Protein AF-A0A110B5L5-F1 (afdb_monomer)

Solvent-accessible surface area (backbone atoms only — not comparable to full-atom values): 5133 Å² total; per-residue (Å²): 107,40,75,46,69,30,61,31,85,45,97,44,46,38,27,41,70,51,42,59,72,66,68,57,83,67,48,95,68,29,66,47,66,46,99,82,38,21,27,35,40,33,24,66,40,54,65,55,47,52,54,48,38,54,52,44,52,52,55,47,68,70,45,89,52,79,81,39,57,63,38,34,35,51,48,49,47,39,50,37,51,65,67,30,69,64,39,47,56,59,77,73,108

Foldseek 3Di:
DDKFKLQCPFPLSDFPVNCVVLVPDAQPQGWDADPNRIIIHDDPALVSLVVSLVVLVVVLVVPPDCVDSSNRNSVSSSCRSCPDPRNVVVVVD

pLDDT: mean 92.93, std 4.23, range [67.81, 97.25]

Mean predicted aligned error: 3.23 Å

Structure (mmCIF, N/CA/C/O backbone):
data_AF-A0A110B5L5-F1
#
_entry.id   AF-A0A110B5L5-F1
#
loop_
_atom_site.group_PDB
_atom_site.id
_atom_site.type_symbol
_atom_site.label_atom_id
_atom_site.label_alt_id
_atom_site.label_comp_id
_atom_site.label_asym_id
_atom_site.label_entity_id
_atom_site.label_seq_id
_atom_site.pdbx_PDB_ins_code
_atom_site.Cartn_x
_atom_site.Cartn_y
_atom_site.Cartn_z
_atom_site.occupancy
_atom_site.B_iso_or_equiv
_atom_site.auth_seq_id
_atom_site.auth_comp_id
_atom_site.auth_asym_id
_atom_site.auth_atom_id
_atom_site.pdbx_PDB_model_num
ATOM 1 N N . MET A 1 1 ? -13.740 -5.455 8.506 1.00 88.31 1 MET A N 1
ATOM 2 C CA . MET A 1 1 ? -12.820 -6.059 7.531 1.00 88.31 1 MET A CA 1
ATOM 3 C C . MET A 1 1 ? -12.843 -5.212 6.281 1.00 88.31 1 MET A C 1
ATOM 5 O O . MET A 1 1 ? -13.889 -5.103 5.643 1.00 88.31 1 MET A O 1
ATOM 9 N N . LEU A 1 2 ? -11.719 -4.563 6.021 1.00 94.56 2 LEU A N 1
ATOM 10 C CA . LEU A 1 2 ? -11.492 -3.591 4.965 1.00 94.56 2 LEU A CA 1
ATOM 11 C C . LEU A 1 2 ? -10.600 -4.229 3.893 1.00 94.56 2 LEU A C 1
ATOM 13 O O . LEU A 1 2 ? -9.683 -4.9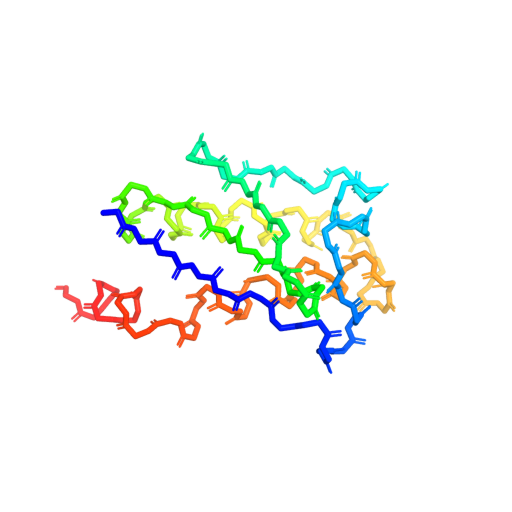91 4.204 1.00 94.56 2 LEU A O 1
ATOM 17 N N . TYR A 1 3 ? -10.895 -3.935 2.632 1.00 95.69 3 TYR A N 1
ATOM 18 C CA . TYR A 1 3 ? -10.134 -4.416 1.485 1.00 95.69 3 TYR A CA 1
ATOM 19 C C . TYR A 1 3 ? -9.752 -3.219 0.634 1.00 95.69 3 TYR A C 1
ATOM 21 O O . TYR A 1 3 ? -10.634 -2.476 0.211 1.00 95.69 3 TYR A O 1
ATOM 29 N N . ILE A 1 4 ? -8.459 -3.059 0.372 1.00 96.00 4 ILE A N 1
ATOM 30 C CA . ILE A 1 4 ? -7.942 -1.962 -0.442 1.00 96.00 4 ILE A CA 1
ATOM 31 C C . ILE A 1 4 ? -7.260 -2.562 -1.663 1.00 96.00 4 ILE A C 1
ATOM 33 O O . ILE A 1 4 ? -6.323 -3.354 -1.546 1.00 96.00 4 ILE A O 1
ATOM 37 N N . THR A 1 5 ? -7.749 -2.188 -2.840 1.00 95.69 5 THR A N 1
ATOM 38 C CA . THR A 1 5 ? -7.181 -2.620 -4.116 1.00 95.69 5 THR A CA 1
ATOM 39 C C . THR A 1 5 ? -6.106 -1.637 -4.557 1.00 95.69 5 THR A C 1
ATOM 41 O O . THR A 1 5 ? -6.377 -0.453 -4.750 1.00 95.69 5 THR A O 1
ATOM 44 N N . VAL A 1 6 ? -4.895 -2.141 -4.786 1.00 95.25 6 VAL A N 1
ATOM 45 C CA . VAL A 1 6 ? -3.812 -1.402 -5.433 1.00 95.25 6 VAL A CA 1
ATOM 46 C C . VAL A 1 6 ? -3.802 -1.775 -6.918 1.00 95.25 6 VAL A C 1
ATOM 48 O O . VAL A 1 6 ? -3.571 -2.944 -7.260 1.00 95.25 6 VAL A O 1
ATOM 51 N N . PRO A 1 7 ? -4.100 -0.823 -7.815 1.00 93.00 7 PRO A N 1
ATOM 52 C CA . PRO A 1 7 ? -4.260 -1.116 -9.227 1.00 93.00 7 PRO A CA 1
ATOM 53 C C . PRO A 1 7 ? -2.906 -1.369 -9.904 1.00 93.00 7 PRO A C 1
ATOM 55 O O . PRO A 1 7 ? -1.930 -0.647 -9.695 1.00 93.00 7 PRO A O 1
ATOM 58 N N . SER A 1 8 ? -2.852 -2.400 -10.748 1.00 91.69 8 SER A N 1
ATOM 59 C CA . SER A 1 8 ? -1.617 -2.831 -11.420 1.00 91.69 8 SER A CA 1
ATOM 60 C C . SER A 1 8 ? -1.203 -1.973 -12.619 1.00 91.69 8 SER A C 1
ATOM 62 O O . SER A 1 8 ? -0.129 -2.169 -13.188 1.00 91.69 8 SER A O 1
ATOM 64 N N . ASP A 1 9 ? -2.027 -1.004 -13.014 1.00 91.06 9 ASP A N 1
ATOM 65 C CA . ASP A 1 9 ? -1.733 -0.012 -14.050 1.00 91.06 9 ASP A CA 1
ATOM 66 C C . ASP A 1 9 ? -1.154 1.300 -13.485 1.00 91.06 9 ASP A C 1
ATOM 68 O O . ASP A 1 9 ? -0.957 2.263 -14.231 1.00 91.06 9 ASP A O 1
ATOM 72 N N . GLY A 1 10 ? -0.820 1.318 -12.189 1.00 86.31 10 GLY A N 1
ATOM 73 C CA . GLY A 1 10 ? -0.130 2.422 -11.530 1.00 86.31 10 GLY A CA 1
ATOM 74 C C . GLY A 1 10 ? 1.313 2.657 -12.018 1.00 86.31 10 GLY A C 1
ATOM 75 O O . GLY A 1 10 ? 1.857 1.883 -12.815 1.00 86.31 10 GLY A O 1
ATOM 76 N N . PRO A 1 11 ? 1.972 3.727 -11.532 1.00 89.38 11 PRO A N 1
ATOM 77 C CA . PRO A 1 11 ? 3.341 4.107 -11.895 1.00 89.38 11 PRO A CA 1
ATOM 78 C C . PRO A 1 11 ? 4.371 2.973 -11.831 1.00 89.38 11 PRO A C 1
ATOM 80 O O . PRO A 1 11 ? 5.218 2.857 -12.720 1.00 89.38 11 PRO A O 1
ATOM 83 N N . SER A 1 12 ? 4.301 2.130 -10.800 1.00 90.69 12 SER A N 1
ATOM 84 C CA . SER A 1 12 ? 5.212 0.995 -10.610 1.00 90.69 12 SER A CA 1
ATOM 85 C C . SER A 1 12 ? 4.816 -0.260 -11.388 1.00 90.69 12 SER A C 1
ATOM 87 O O . SER A 1 12 ? 5.618 -1.188 -11.504 1.00 90.69 12 SER A O 1
ATOM 89 N N . LYS A 1 13 ? 3.589 -0.296 -11.922 1.00 92.69 13 LYS A N 1
ATOM 90 C CA . LYS A 1 13 ? 2.924 -1.503 -12.424 1.00 92.69 13 LYS A CA 1
ATOM 91 C C . LYS A 1 13 ? 2.937 -2.650 -11.410 1.00 92.69 13 LYS A C 1
ATOM 93 O O . LYS A 1 13 ? 3.216 -3.798 -11.769 1.00 92.69 13 LYS A O 1
ATOM 98 N N . LEU A 1 14 ? 2.705 -2.322 -10.137 1.00 92.31 14 LEU A N 1
ATOM 99 C CA . LEU A 1 14 ? 2.737 -3.277 -9.037 1.00 92.31 14 LEU A CA 1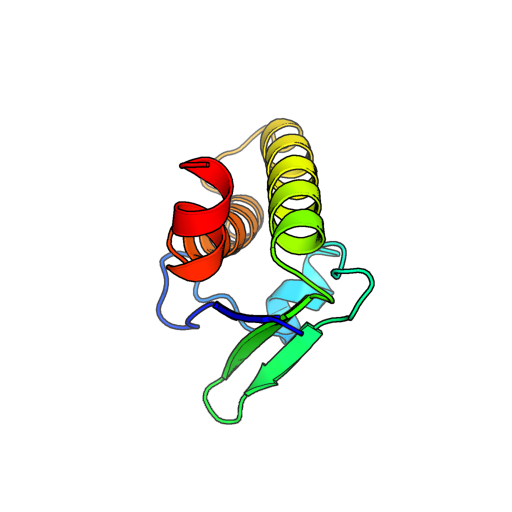
ATOM 100 C C . LEU A 1 14 ? 1.794 -4.452 -9.307 1.00 92.31 14 LEU A C 1
ATOM 102 O O . LEU A 1 14 ? 0.610 -4.286 -9.576 1.00 92.31 14 LEU A O 1
ATOM 106 N N . THR A 1 15 ? 2.337 -5.655 -9.191 1.00 93.19 15 THR A N 1
ATOM 107 C CA . THR A 1 15 ? 1.580 -6.910 -9.191 1.00 93.19 15 THR A CA 1
ATOM 108 C C . THR A 1 15 ? 1.880 -7.653 -7.900 1.00 93.19 15 THR A C 1
ATOM 110 O O . THR A 1 15 ? 2.894 -7.379 -7.256 1.00 93.19 15 THR A O 1
ATOM 113 N N . PHE A 1 16 ? 1.061 -8.640 -7.542 1.00 91.00 16 PHE A N 1
ATOM 114 C CA . PHE A 1 16 ? 1.325 -9.480 -6.369 1.00 91.00 16 PHE A CA 1
ATOM 115 C C . PHE A 1 16 ? 2.721 -10.130 -6.402 1.00 91.00 16 PHE A C 1
ATOM 117 O O . PHE A 1 16 ? 3.436 -10.129 -5.408 1.00 91.00 16 PHE A O 1
ATOM 124 N N . SER A 1 17 ? 3.180 -10.589 -7.570 1.00 90.62 17 SER A N 1
ATOM 125 C CA . SER A 1 17 ? 4.529 -11.153 -7.697 1.00 90.62 17 SER A CA 1
ATOM 126 C C . SER A 1 17 ? 5.634 -10.119 -7.470 1.00 90.62 17 SER A C 1
ATOM 128 O O . SER A 1 17 ? 6.674 -10.456 -6.912 1.00 90.62 17 SER A O 1
ATOM 130 N N . LEU A 1 1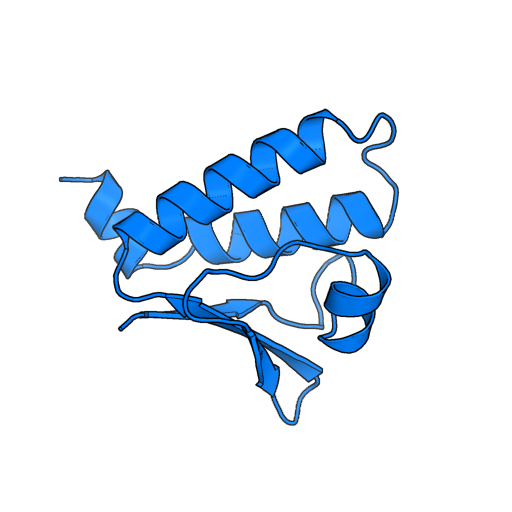8 ? 5.432 -8.863 -7.891 1.00 91.88 18 LEU A N 1
ATOM 131 C CA . LEU A 1 18 ? 6.387 -7.788 -7.606 1.00 91.88 18 LEU A CA 1
ATOM 132 C C . LEU A 1 18 ? 6.398 -7.441 -6.118 1.00 91.88 18 LEU A C 1
ATOM 134 O O . LEU A 1 18 ? 7.476 -7.294 -5.549 1.00 91.88 18 LEU A O 1
ATOM 138 N N . PHE A 1 19 ? 5.217 -7.382 -5.504 1.00 93.44 19 PHE A N 1
ATOM 139 C CA . PHE A 1 19 ? 5.042 -7.184 -4.070 1.00 93.44 19 PHE A CA 1
ATOM 140 C C . PHE A 1 19 ? 5.843 -8.213 -3.256 1.00 93.44 19 PHE A C 1
ATOM 142 O O . PHE A 1 19 ? 6.659 -7.822 -2.422 1.00 93.44 19 PHE A O 1
ATOM 149 N N . GLU A 1 20 ? 5.710 -9.504 -3.579 1.00 92.12 20 GLU A N 1
ATOM 150 C CA . GLU A 1 20 ? 6.501 -10.572 -2.952 1.00 92.12 20 GLU A CA 1
ATOM 151 C C . GLU A 1 20 ? 7.999 -10.460 -3.276 1.00 92.12 20 GLU A C 1
ATOM 153 O O . GLU A 1 20 ? 8.842 -10.617 -2.398 1.00 92.12 20 GLU A O 1
ATOM 158 N N . SER A 1 21 ? 8.361 -10.162 -4.529 1.00 93.12 21 SER A N 1
ATOM 159 C CA . SER A 1 21 ? 9.770 -10.102 -4.949 1.00 93.12 21 SER A CA 1
ATOM 160 C C . SER A 1 21 ? 10.566 -8.973 -4.291 1.00 93.12 21 SER A C 1
ATOM 162 O O . SER A 1 21 ? 11.782 -9.085 -4.138 1.00 93.12 21 SER A O 1
ATOM 164 N N . TYR A 1 22 ? 9.886 -7.886 -3.927 1.00 91.81 22 TYR A N 1
ATOM 165 C CA . TYR A 1 22 ? 10.473 -6.734 -3.253 1.00 91.81 22 TYR A CA 1
ATOM 166 C C . TYR A 1 22 ? 10.480 -6.866 -1.731 1.00 91.81 22 TYR A C 1
ATOM 168 O O . TYR A 1 22 ? 10.906 -5.921 -1.065 1.00 91.81 22 TYR A O 1
ATOM 176 N N . ASP A 1 23 ? 10.032 -8.012 -1.205 1.00 90.44 23 ASP A N 1
ATOM 177 C CA . ASP A 1 23 ? 9.928 -8.294 0.228 1.00 90.44 23 ASP A CA 1
ATOM 178 C C . ASP A 1 23 ? 9.151 -7.190 0.967 1.00 90.44 23 ASP A C 1
ATOM 180 O O . ASP A 1 23 ? 9.504 -6.761 2.066 1.00 90.44 23 ASP A O 1
ATOM 184 N N . ILE A 1 24 ? 8.106 -6.663 0.312 1.00 92.69 24 ILE A N 1
ATOM 185 C CA . ILE A 1 24 ? 7.233 -5.666 0.926 1.00 92.69 24 ILE A CA 1
ATOM 186 C C . ILE A 1 24 ? 6.432 -6.398 2.008 1.00 92.69 24 ILE A C 1
ATOM 188 O O . ILE A 1 24 ? 5.783 -7.403 1.705 1.00 92.69 24 ILE A O 1
ATOM 192 N N . PRO A 1 25 ? 6.460 -5.929 3.269 1.00 94.19 25 PRO A N 1
ATOM 193 C CA . PRO A 1 25 ? 5.750 -6.602 4.346 1.00 94.19 25 PRO A CA 1
ATOM 194 C C . PRO A 1 25 ? 4.258 -6.636 4.030 1.00 94.19 25 PRO A C 1
ATOM 196 O O . PRO A 1 25 ? 3.704 -5.634 3.588 1.00 94.19 25 PRO A O 1
ATOM 199 N N . ALA A 1 26 ? 3.593 -7.765 4.256 1.00 93.75 26 ALA A N 1
ATOM 200 C CA . ALA A 1 26 ? 2.140 -7.854 4.144 1.00 93.75 26 ALA A CA 1
ATOM 201 C C . ALA A 1 26 ? 1.445 -7.278 5.390 1.00 93.75 26 ALA A C 1
ATOM 203 O O . ALA A 1 26 ? 2.015 -7.348 6.484 1.00 93.75 26 ALA A O 1
ATOM 204 N N . PRO A 1 27 ? 0.212 -6.754 5.254 1.00 94.06 27 PRO A N 1
ATOM 205 C CA . PRO A 1 27 ? -0.661 -6.501 6.397 1.00 94.06 27 PRO A CA 1
ATOM 206 C C . PRO A 1 27 ? -0.838 -7.759 7.255 1.00 94.06 27 PRO A C 1
ATOM 208 O O . PRO A 1 27 ? -0.692 -8.879 6.755 1.00 94.06 27 PRO A O 1
ATOM 211 N N . VAL A 1 28 ? -1.219 -7.604 8.526 1.00 91.69 28 VAL A N 1
ATOM 212 C CA . VAL A 1 28 ? -1.430 -8.746 9.438 1.00 91.69 28 VAL A CA 1
ATOM 213 C C . VAL A 1 28 ? -2.560 -9.632 8.919 1.00 91.69 28 VAL A C 1
ATOM 215 O O . VAL A 1 28 ? -2.454 -10.859 8.924 1.00 91.69 28 VAL A O 1
ATOM 218 N N . SER A 1 29 ? -3.606 -8.995 8.397 1.00 92.94 29 SER A N 1
ATOM 219 C CA . SER A 1 29 ? -4.739 -9.652 7.744 1.00 92.94 29 SER A CA 1
ATOM 220 C C . SER A 1 29 ? -4.413 -10.233 6.351 1.00 92.94 29 SER A C 1
ATOM 222 O O . SER A 1 29 ? -5.222 -10.974 5.780 1.00 92.94 29 SER A O 1
ATOM 224 N N . GLY A 1 30 ? -3.219 -9.959 5.817 1.00 93.25 30 GLY A N 1
ATOM 225 C CA . GLY A 1 30 ? -2.668 -10.542 4.594 1.00 93.25 30 GLY A CA 1
ATOM 226 C C . GLY A 1 30 ? -2.884 -9.724 3.317 1.00 93.25 30 GLY A C 1
ATOM 227 O O . GLY A 1 30 ? -3.455 -8.633 3.315 1.00 93.25 30 GLY A O 1
ATOM 228 N N . ALA A 1 31 ? -2.411 -10.282 2.204 1.00 94.38 31 ALA A N 1
ATOM 229 C CA . ALA A 1 31 ? -2.549 -9.724 0.863 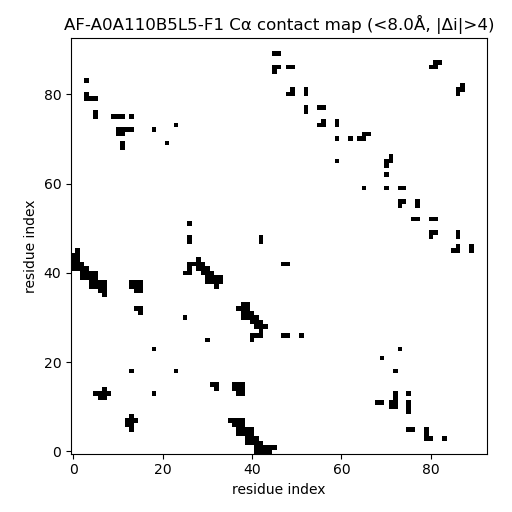1.00 94.38 31 ALA A CA 1
ATOM 230 C C . ALA A 1 31 ? -2.787 -10.846 -0.161 1.00 94.38 31 ALA A C 1
ATOM 232 O O . ALA A 1 31 ? -2.341 -11.970 0.054 1.00 94.38 31 ALA A O 1
ATOM 233 N N . ASP A 1 32 ? -3.475 -10.540 -1.260 1.00 94.38 32 ASP A N 1
ATOM 234 C CA . ASP A 1 32 ? -3.807 -11.482 -2.336 1.00 94.38 32 ASP A CA 1
ATOM 235 C C . ASP A 1 32 ? -3.677 -10.838 -3.723 1.00 94.38 32 ASP A C 1
ATOM 237 O O . ASP A 1 32 ? -3.636 -9.616 -3.867 1.00 94.38 32 ASP A O 1
ATOM 241 N N . ALA A 1 33 ? -3.668 -11.675 -4.762 1.00 92.56 33 ALA A N 1
ATOM 242 C CA . ALA A 1 33 ? -3.763 -11.254 -6.156 1.00 92.56 33 ALA A CA 1
ATOM 243 C C . ALA A 1 33 ? -5.210 -11.322 -6.678 1.00 92.56 33 ALA A C 1
ATOM 245 O O . ALA A 1 33 ? -5.910 -12.315 -6.461 1.00 92.56 33 ALA A O 1
ATOM 246 N N . GLU A 1 34 ? -5.632 -10.327 -7.459 1.00 89.56 34 GLU A N 1
ATOM 247 C CA . GLU A 1 34 ? -6.812 -10.437 -8.327 1.00 89.56 34 GLU A CA 1
ATOM 248 C C . GLU A 1 34 ? -6.479 -11.037 -9.698 1.00 89.56 34 GLU A C 1
ATOM 250 O O . GLU A 1 34 ? -5.341 -11.025 -10.165 1.00 89.56 34 GLU A O 1
ATOM 255 N N . ILE A 1 35 ? -7.521 -11.492 -10.407 1.00 83.19 35 ILE A N 1
ATOM 256 C CA . ILE A 1 35 ? -7.433 -12.028 -11.779 1.00 83.19 35 ILE A CA 1
ATOM 257 C C . ILE A 1 35 ? -6.827 -11.006 -12.761 1.00 83.19 35 ILE A C 1
ATOM 259 O O . ILE A 1 35 ? -6.202 -11.390 -13.747 1.00 83.19 35 ILE A O 1
ATOM 263 N N . ASN A 1 36 ? -6.997 -9.707 -12.505 1.00 85.69 36 ASN A N 1
ATOM 264 C CA . ASN A 1 36 ? -6.445 -8.616 -13.313 1.00 85.69 36 ASN A CA 1
ATOM 265 C C . ASN A 1 36 ? -5.041 -8.162 -12.857 1.00 85.69 36 ASN A C 1
ATOM 267 O O . ASN A 1 36 ? -4.597 -7.097 -13.272 1.00 85.69 36 ASN A O 1
ATOM 271 N N . ASN A 1 37 ? -4.348 -8.960 -12.036 1.00 87.56 37 ASN A N 1
ATOM 272 C CA . ASN A 1 37 ? -3.041 -8.679 -11.429 1.00 87.56 37 ASN A CA 1
ATOM 273 C C . ASN A 1 37 ? -3.008 -7.542 -10.402 1.00 87.56 37 ASN A C 1
ATOM 275 O O . ASN A 1 37 ? -1.918 -7.200 -9.937 1.00 87.56 37 ASN A O 1
ATOM 279 N N . ASN A 1 38 ? -4.154 -6.975 -10.024 1.00 92.56 38 ASN A N 1
ATOM 280 C CA . ASN A 1 38 ? -4.190 -6.037 -8.912 1.00 92.56 38 ASN A CA 1
ATOM 281 C C . ASN A 1 38 ? -3.797 -6.737 -7.611 1.00 92.56 38 ASN A C 1
ATOM 283 O O . ASN A 1 38 ? -4.035 -7.934 -7.422 1.00 92.56 38 ASN A O 1
ATOM 287 N N . LEU A 1 39 ? -3.208 -5.965 -6.709 1.00 95.06 39 LEU A N 1
ATOM 288 C CA . LEU A 1 39 ? -2.918 -6.399 -5.353 1.00 95.06 39 LEU A CA 1
ATOM 289 C C . LEU A 1 39 ? -4.115 -6.035 -4.469 1.00 95.06 39 LEU A C 1
ATOM 291 O O . LEU A 1 39 ? -4.525 -4.878 -4.439 1.00 95.06 39 LEU A O 1
ATOM 295 N N . ILE A 1 40 ? -4.663 -7.002 -3.740 1.00 96.31 40 ILE A N 1
ATOM 296 C CA . ILE A 1 40 ? -5.636 -6.751 -2.674 1.00 96.31 40 ILE A CA 1
ATOM 297 C C . ILE A 1 40 ? -4.903 -6.797 -1.347 1.00 96.31 40 ILE A C 1
ATOM 299 O O . ILE A 1 40 ? -4.329 -7.822 -0.986 1.00 96.31 40 ILE A O 1
ATOM 303 N N . LEU A 1 41 ? -4.994 -5.711 -0.592 1.00 96.56 41 LEU A N 1
ATOM 304 C CA . LEU A 1 41 ? -4.574 -5.647 0.798 1.00 96.56 41 LEU A CA 1
ATOM 305 C C . LEU A 1 41 ? -5.7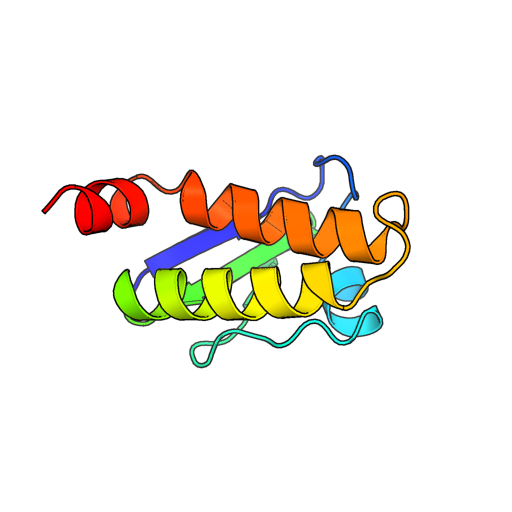90 -5.850 1.694 1.00 96.56 41 LEU A C 1
ATOM 307 O O . LEU A 1 41 ? -6.850 -5.266 1.454 1.00 96.56 41 LEU A O 1
ATOM 311 N N . LYS A 1 42 ? -5.643 -6.697 2.709 1.00 97.25 42 LYS A N 1
ATOM 312 C CA . LYS A 1 42 ? -6.699 -6.994 3.674 1.00 97.25 42 LYS A CA 1
ATOM 313 C C . LYS A 1 42 ? -6.345 -6.366 5.005 1.00 97.25 42 LYS A C 1
ATOM 315 O O . LYS A 1 42 ? -5.191 -6.426 5.413 1.00 97.25 42 LYS A O 1
ATOM 320 N N . PHE A 1 43 ? -7.356 -5.844 5.684 1.00 97.12 43 PHE A N 1
ATOM 321 C CA . PHE A 1 43 ? -7.240 -5.244 7.007 1.00 97.12 43 PHE A CA 1
ATOM 322 C C . PHE A 1 43 ? -8.462 -5.616 7.862 1.00 97.12 43 PHE A C 1
ATOM 324 O O . PHE A 1 43 ? -9.573 -5.798 7.344 1.00 97.12 43 PHE A O 1
ATOM 331 N N . GLU A 1 44 ? -8.295 -5.730 9.176 1.00 96.31 44 GLU A N 1
ATOM 332 C CA . GLU A 1 44 ? -9.389 -5.923 10.126 1.00 96.31 44 GLU A CA 1
ATOM 333 C C . GLU A 1 44 ? -10.296 -4.685 10.136 1.00 96.31 44 GLU A C 1
ATOM 335 O O . GLU A 1 44 ? -11.523 -4.812 10.013 1.00 96.31 44 GLU A O 1
ATOM 340 N N . ASP A 1 45 ? -9.686 -3.501 10.163 1.00 95.38 45 ASP A N 1
ATOM 341 C CA . ASP A 1 45 ? -10.323 -2.186 10.207 1.00 95.38 45 ASP A CA 1
ATOM 342 C C . ASP A 1 45 ? -9.441 -1.089 9.570 1.00 95.38 45 ASP A C 1
ATOM 344 O O . ASP A 1 45 ? -8.384 -1.353 8.991 1.00 95.38 45 ASP A O 1
ATOM 348 N N . GLU A 1 46 ? -9.916 0.156 9.626 1.00 96.06 46 GLU A N 1
ATOM 349 C CA . GLU A 1 46 ? -9.205 1.333 9.130 1.00 96.06 46 GLU A CA 1
ATOM 350 C C . GLU A 1 46 ? -7.930 1.636 9.936 1.00 96.06 46 GLU A C 1
ATOM 352 O O . GLU A 1 46 ? -6.974 2.175 9.378 1.00 96.06 46 GLU A O 1
ATOM 357 N N . GLU A 1 47 ? -7.885 1.283 11.226 1.00 95.44 47 GLU A N 1
ATOM 358 C CA . GLU A 1 47 ? -6.718 1.510 12.084 1.00 95.44 47 GLU A CA 1
ATOM 359 C C . GLU A 1 47 ? -5.539 0.632 11.646 1.00 95.44 47 GLU A C 1
ATOM 361 O O . GLU A 1 47 ? -4.425 1.142 11.496 1.00 95.44 47 GLU A O 1
ATOM 366 N N . GLU A 1 48 ? -5.773 -0.651 11.341 1.00 96.00 48 GLU A N 1
ATOM 367 C CA . GLU A 1 48 ? -4.735 -1.533 10.787 1.00 96.00 48 GLU A CA 1
ATOM 368 C C . GLU A 1 48 ? -4.184 -0.980 9.461 1.00 96.00 48 GLU A C 1
ATOM 370 O O . GLU A 1 48 ? -2.967 -0.964 9.255 1.00 96.00 48 GLU A O 1
ATOM 375 N N . ALA A 1 49 ? -5.055 -0.466 8.585 1.00 96.69 49 ALA A N 1
ATOM 376 C CA . ALA A 1 49 ? -4.643 0.130 7.314 1.00 96.69 49 ALA A CA 1
ATOM 377 C C . ALA A 1 49 ? -3.758 1.373 7.511 1.00 96.69 49 ALA A C 1
ATOM 379 O O . ALA A 1 49 ? -2.714 1.495 6.867 1.00 96.69 49 ALA A O 1
ATOM 380 N N . VAL A 1 50 ? -4.127 2.263 8.438 1.00 96.38 50 VAL A N 1
ATOM 381 C CA . VAL A 1 50 ? -3.346 3.463 8.792 1.00 96.38 50 VAL A CA 1
ATOM 382 C C . VAL A 1 50 ? -1.971 3.070 9.337 1.00 96.38 50 VAL A C 1
ATOM 384 O O . VAL A 1 50 ? -0.953 3.598 8.886 1.00 96.38 50 VAL A O 1
ATOM 387 N N . VAL A 1 51 ? -1.922 2.117 10.274 1.00 96.25 51 VAL A N 1
ATOM 388 C CA . VAL A 1 51 ? -0.666 1.624 10.862 1.00 96.25 51 VAL A CA 1
ATOM 389 C C . VAL A 1 51 ? 0.240 1.033 9.786 1.00 96.25 51 VAL A C 1
ATOM 391 O O . VAL A 1 51 ? 1.436 1.333 9.750 1.00 96.25 51 VAL A O 1
ATOM 394 N N . TYR A 1 52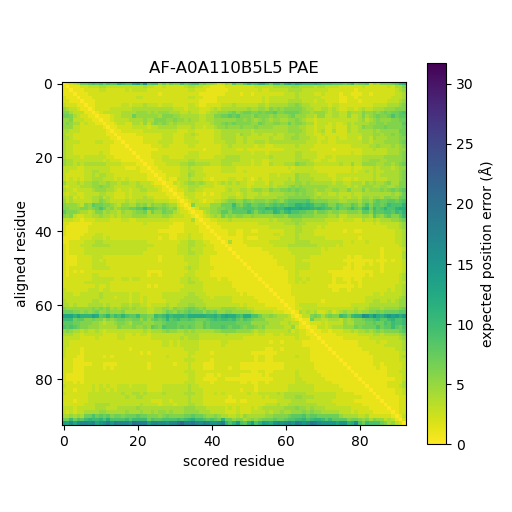 ? -0.321 0.224 8.890 1.00 96.88 52 TYR A N 1
ATOM 395 C CA . TYR A 1 52 ? 0.420 -0.386 7.795 1.00 96.88 52 TYR A CA 1
ATOM 396 C C . TYR A 1 52 ? 0.959 0.660 6.804 1.00 96.88 52 TYR A C 1
ATOM 398 O O . TYR A 1 52 ? 2.136 0.612 6.444 1.00 96.88 52 TYR A O 1
ATOM 406 N N . ALA A 1 53 ? 0.161 1.667 6.430 1.00 96.50 53 ALA A N 1
ATOM 407 C CA . ALA A 1 53 ? 0.628 2.769 5.587 1.00 96.50 53 ALA A CA 1
ATOM 408 C C . ALA A 1 53 ? 1.801 3.527 6.231 1.00 96.50 53 ALA A C 1
ATOM 410 O O . ALA A 1 53 ? 2.810 3.769 5.572 1.00 96.50 53 ALA A O 1
ATOM 411 N N . THR A 1 54 ? 1.735 3.821 7.534 1.00 96.00 54 THR A N 1
ATOM 412 C CA . THR A 1 54 ? 2.847 4.456 8.265 1.00 96.00 54 THR A CA 1
ATOM 413 C C . THR A 1 54 ? 4.106 3.578 8.305 1.00 96.00 54 THR A C 1
ATOM 415 O O . THR A 1 54 ? 5.226 4.084 8.201 1.00 96.00 54 THR A O 1
ATOM 418 N N . GLN A 1 55 ? 3.968 2.254 8.433 1.00 95.88 55 GLN A N 1
ATOM 419 C CA . GLN A 1 55 ? 5.111 1.334 8.345 1.00 95.88 55 GLN A CA 1
ATOM 420 C C . GLN A 1 55 ? 5.771 1.388 6.963 1.00 95.88 55 GLN A C 1
ATOM 422 O O . GLN A 1 55 ? 6.998 1.456 6.867 1.00 95.88 55 GLN A O 1
ATOM 427 N N . LEU A 1 56 ? 4.967 1.411 5.900 1.00 95.75 56 LEU A N 1
ATOM 428 C CA . LEU A 1 56 ? 5.459 1.527 4.532 1.00 95.75 56 LEU A CA 1
ATOM 429 C C . LEU A 1 56 ? 6.105 2.886 4.248 1.00 95.75 56 LEU A C 1
ATOM 431 O O . LEU A 1 56 ? 7.104 2.937 3.537 1.00 95.75 56 LEU A O 1
ATOM 435 N N . GLU A 1 57 ? 5.601 3.980 4.822 1.00 94.94 57 GLU A N 1
ATOM 436 C CA . GLU A 1 57 ? 6.245 5.297 4.729 1.00 94.94 57 GLU A CA 1
ATOM 437 C C . GLU A 1 57 ? 7.650 5.281 5.337 1.00 94.94 57 GLU A C 1
ATOM 439 O O . GLU A 1 57 ? 8.588 5.830 4.754 1.00 94.94 57 GLU A O 1
ATOM 444 N N . ASN A 1 58 ? 7.825 4.606 6.476 1.00 94.25 58 ASN A N 1
ATOM 445 C CA . ASN A 1 58 ? 9.144 4.423 7.078 1.00 94.25 58 ASN A CA 1
ATOM 446 C C . ASN A 1 58 ? 10.065 3.601 6.168 1.00 94.25 58 ASN A C 1
ATOM 448 O O . ASN A 1 58 ? 11.186 4.031 5.906 1.00 94.25 58 ASN A O 1
ATOM 452 N N . LEU A 1 59 ? 9.575 2.491 5.604 1.00 92.44 59 LEU A N 1
ATOM 453 C CA . LEU A 1 59 ? 10.338 1.678 4.651 1.00 92.44 59 LEU A CA 1
ATOM 454 C C . LEU A 1 59 ? 10.728 2.481 3.398 1.00 92.44 59 LEU A C 1
ATOM 456 O O . LEU A 1 59 ? 11.869 2.431 2.946 1.00 92.44 59 LEU A O 1
ATOM 460 N N . ALA A 1 60 ? 9.808 3.282 2.858 1.00 92.38 60 ALA A N 1
ATOM 461 C CA . ALA A 1 60 ? 10.070 4.156 1.720 1.00 92.38 60 ALA A CA 1
ATOM 462 C C . ALA A 1 60 ? 11.118 5.235 2.041 1.00 92.38 60 ALA A C 1
ATOM 464 O O . ALA A 1 60 ? 11.888 5.615 1.160 1.00 92.38 60 ALA A O 1
ATOM 465 N N . ASN A 1 61 ? 11.169 5.722 3.285 1.00 91.44 61 ASN A N 1
ATOM 466 C CA . ASN A 1 61 ? 12.178 6.682 3.737 1.00 91.44 61 ASN A CA 1
ATOM 467 C C . ASN A 1 61 ? 13.573 6.057 3.892 1.00 91.44 61 ASN A C 1
ATOM 469 O O . ASN A 1 61 ? 14.568 6.769 3.756 1.00 91.44 61 ASN A O 1
ATOM 473 N N . GLU A 1 62 ? 13.661 4.750 4.147 1.00 91.38 62 GLU A N 1
ATOM 474 C CA . GLU A 1 62 ? 14.928 4.008 4.176 1.00 91.38 62 GLU A CA 1
ATOM 475 C C . GLU A 1 62 ? 15.499 3.765 2.768 1.00 91.38 62 GLU A C 1
ATOM 477 O O . GLU A 1 62 ? 16.710 3.585 2.598 1.00 91.38 62 GLU A O 1
ATOM 482 N N . LEU A 1 63 ? 14.654 3.815 1.732 1.00 88.94 63 LEU A N 1
ATOM 483 C CA . LEU A 1 63 ? 15.093 3.732 0.343 1.00 88.94 63 LEU A CA 1
ATOM 484 C C . LEU A 1 63 ? 15.734 5.057 -0.098 1.00 88.94 63 LEU A C 1
ATOM 486 O O . LEU A 1 63 ? 15.071 6.069 -0.319 1.00 88.94 63 LEU A O 1
ATOM 490 N N . ASN A 1 64 ? 17.055 5.030 -0.292 1.00 80.69 64 ASN A N 1
ATOM 491 C CA . ASN A 1 64 ? 17.835 6.201 -0.711 1.00 80.69 64 ASN A CA 1
ATOM 492 C C . ASN A 1 64 ? 17.454 6.742 -2.105 1.00 80.69 64 ASN A C 1
ATOM 494 O O . ASN A 1 64 ? 17.708 7.912 -2.395 1.00 80.69 64 ASN A O 1
ATOM 498 N N . ASP A 1 65 ? 16.877 5.905 -2.975 1.00 88.69 65 ASP A N 1
ATOM 499 C CA . ASP A 1 65 ? 16.512 6.264 -4.349 1.00 88.69 65 ASP A CA 1
ATOM 500 C C . ASP A 1 65 ? 14.997 6.152 -4.585 1.00 88.69 65 ASP A C 1
ATOM 502 O O . ASP A 1 65 ? 14.428 5.063 -4.721 1.00 88.69 65 ASP A O 1
ATOM 506 N N . LYS A 1 66 ? 14.372 7.329 -4.702 1.00 89.38 66 LYS A N 1
ATOM 507 C CA . LYS A 1 66 ? 12.931 7.527 -4.911 1.00 89.38 66 LYS A CA 1
ATOM 508 C C . LYS A 1 66 ? 12.459 7.281 -6.349 1.00 89.38 66 LYS A C 1
ATOM 510 O O . LYS A 1 66 ? 11.294 7.501 -6.665 1.00 89.38 66 LYS A O 1
ATOM 515 N N . THR A 1 67 ? 13.356 6.876 -7.242 1.00 88.9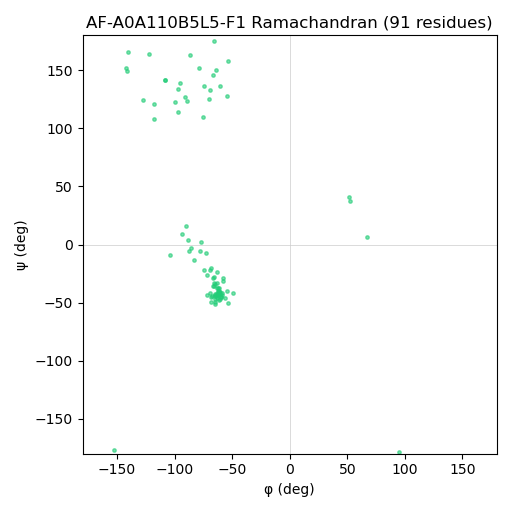4 67 THR A N 1
ATOM 516 C CA . THR A 1 67 ? 13.038 6.566 -8.645 1.00 88.94 67 THR A CA 1
ATOM 517 C C . THR A 1 67 ? 12.991 5.066 -8.919 1.00 88.94 67 THR A C 1
ATOM 519 O O . THR A 1 67 ? 12.561 4.645 -9.993 1.00 88.94 67 THR A O 1
ATOM 522 N N . THR A 1 68 ? 13.404 4.246 -7.948 1.00 91.50 68 THR A N 1
ATOM 523 C CA . THR A 1 68 ? 13.387 2.788 -8.075 1.00 91.50 68 THR A CA 1
ATOM 524 C C . THR A 1 68 ? 11.961 2.250 -8.145 1.00 91.50 68 THR A C 1
ATOM 526 O O . THR A 1 68 ? 11.057 2.743 -7.471 1.00 91.50 68 THR A O 1
ATOM 529 N N . THR A 1 69 ? 11.755 1.177 -8.913 1.00 91.69 69 THR A N 1
ATOM 530 C CA . THR A 1 69 ? 10.451 0.499 -8.991 1.00 91.69 69 THR A CA 1
ATOM 531 C C . THR A 1 69 ? 9.969 0.019 -7.622 1.00 91.69 69 THR A C 1
ATOM 533 O O . THR A 1 69 ? 8.770 0.040 -7.371 1.00 91.69 69 THR A O 1
ATOM 536 N N . GLN A 1 70 ? 10.881 -0.352 -6.717 1.00 92.81 70 GLN A N 1
ATOM 537 C CA . GLN A 1 70 ? 10.542 -0.722 -5.342 1.00 92.81 70 GLN A CA 1
ATOM 538 C C . GLN A 1 70 ? 9.957 0.465 -4.566 1.00 92.81 70 GLN A C 1
ATOM 540 O O . GLN A 1 70 ? 8.879 0.335 -3.994 1.00 92.81 70 GLN A O 1
ATOM 545 N N . TYR A 1 71 ? 10.609 1.634 -4.605 1.00 94.50 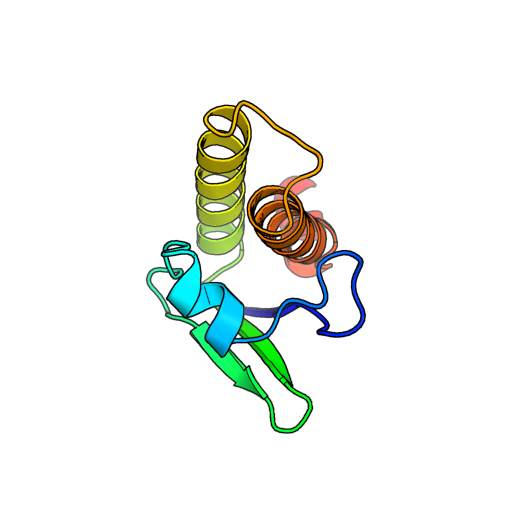71 TYR A N 1
ATOM 546 C CA . TYR A 1 71 ? 10.063 2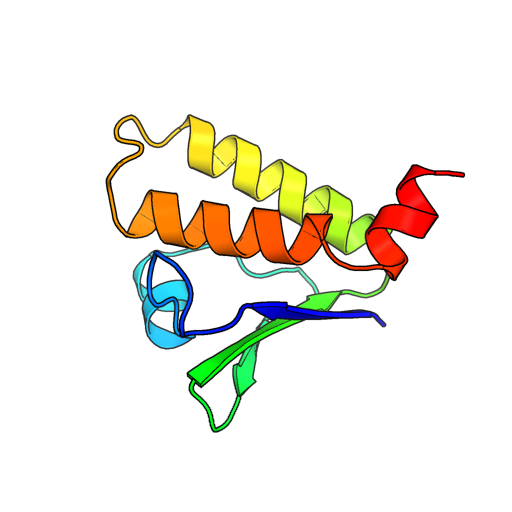.844 -3.985 1.00 94.50 71 TYR A CA 1
ATOM 547 C C . TYR A 1 71 ? 8.704 3.214 -4.581 1.00 94.50 71 TYR A C 1
ATOM 549 O O . TYR A 1 71 ? 7.760 3.482 -3.843 1.00 94.50 71 TYR A O 1
ATOM 557 N N . LEU A 1 72 ? 8.584 3.177 -5.912 1.00 94.38 72 LEU A N 1
ATOM 558 C CA . LEU A 1 72 ? 7.321 3.462 -6.593 1.00 94.38 72 LEU A CA 1
ATOM 559 C C . LEU A 1 72 ? 6.226 2.460 -6.204 1.00 94.38 72 LEU A C 1
ATOM 561 O O . LEU A 1 72 ? 5.087 2.864 -6.023 1.00 94.38 72 LEU A O 1
ATOM 565 N N . SER A 1 73 ? 6.566 1.181 -6.024 1.00 94.88 73 SER A N 1
ATOM 566 C CA . SER A 1 73 ? 5.621 0.140 -5.593 1.00 94.88 73 SER A CA 1
ATOM 567 C C . SER A 1 73 ? 5.099 0.406 -4.186 1.00 94.88 73 SER A C 1
ATOM 569 O O . SER A 1 73 ? 3.896 0.359 -3.952 1.00 94.88 73 SER A O 1
ATOM 571 N N . ILE A 1 74 ? 5.999 0.733 -3.254 1.00 95.50 74 ILE A N 1
ATOM 572 C CA . ILE A 1 74 ? 5.625 1.084 -1.881 1.00 95.50 74 ILE A CA 1
ATOM 573 C C . ILE A 1 74 ? 4.760 2.349 -1.880 1.00 95.50 74 ILE A C 1
ATOM 575 O O . ILE A 1 74 ? 3.736 2.400 -1.205 1.00 95.50 74 ILE A O 1
ATOM 579 N N . ASN A 1 75 ? 5.130 3.350 -2.681 1.00 95.25 75 ASN A N 1
ATOM 580 C CA . ASN A 1 75 ? 4.358 4.576 -2.814 1.00 95.25 75 ASN A CA 1
ATOM 581 C C . ASN A 1 75 ? 2.959 4.324 -3.398 1.00 95.25 75 ASN A C 1
ATOM 583 O O . ASN A 1 75 ? 1.995 4.888 -2.895 1.00 95.25 75 ASN A O 1
ATOM 587 N N . ASP A 1 76 ? 2.822 3.471 -4.414 1.00 95.62 76 ASP A N 1
ATOM 588 C CA . ASP A 1 76 ? 1.519 3.128 -4.996 1.00 95.62 76 ASP A CA 1
ATOM 589 C C . ASP A 1 76 ? 0.598 2.464 -3.959 1.00 95.62 76 ASP A C 1
ATOM 591 O O . ASP A 1 76 ? -0.592 2.777 -3.905 1.00 95.62 76 ASP A O 1
ATOM 595 N N . ILE A 1 77 ? 1.150 1.618 -3.081 1.00 96.69 77 ILE A N 1
ATOM 596 C CA . ILE A 1 77 ? 0.408 1.031 -1.957 1.00 96.69 77 ILE A CA 1
ATOM 597 C C . ILE A 1 77 ? -0.034 2.109 -0.962 1.00 96.69 77 ILE A C 1
ATOM 599 O O . ILE A 1 77 ? -1.211 2.174 -0.612 1.00 96.69 77 ILE A O 1
ATOM 603 N N . ILE A 1 78 ? 0.894 2.961 -0.515 1.00 96.62 78 ILE A N 1
ATOM 604 C CA . ILE A 1 78 ? 0.612 4.047 0.436 1.00 96.62 78 ILE A CA 1
ATOM 605 C C . ILE A 1 78 ? -0.500 4.951 -0.109 1.00 96.62 78 ILE A C 1
ATOM 607 O O . ILE A 1 78 ? -1.460 5.262 0.591 1.00 96.62 78 ILE A O 1
ATOM 611 N N . VAL A 1 79 ? -0.399 5.333 -1.384 1.00 96.25 79 VAL A N 1
ATOM 612 C CA . VAL A 1 79 ? -1.394 6.163 -2.067 1.00 96.25 79 VAL A CA 1
ATOM 613 C C . VAL A 1 79 ? -2.747 5.459 -2.141 1.00 96.25 79 VAL A C 1
ATOM 615 O O . VAL A 1 79 ? -3.762 6.106 -1.899 1.00 96.25 79 VAL A O 1
ATOM 618 N N . ALA A 1 80 ? -2.788 4.161 -2.448 1.00 96.44 80 ALA A N 1
ATOM 619 C CA . ALA A 1 80 ? -4.038 3.405 -2.471 1.00 96.44 80 ALA A CA 1
ATOM 620 C C . ALA A 1 80 ? -4.716 3.376 -1.092 1.00 96.44 80 ALA A C 1
ATOM 622 O O . ALA A 1 80 ? -5.928 3.550 -1.016 1.00 96.44 80 ALA A O 1
ATOM 623 N N . ILE A 1 81 ? -3.940 3.232 -0.011 1.00 96.62 81 ILE A N 1
ATOM 624 C CA . ILE A 1 81 ? -4.472 3.240 1.357 1.00 96.62 81 ILE A CA 1
ATOM 625 C C . ILE A 1 81 ? -4.994 4.627 1.744 1.00 96.62 81 ILE A C 1
ATOM 627 O O . ILE A 1 81 ? -6.122 4.750 2.210 1.00 96.62 81 ILE A O 1
ATOM 631 N N . TRP A 1 82 ? -4.214 5.687 1.522 1.00 96.31 82 TRP A N 1
ATOM 632 C CA . TRP A 1 82 ? -4.629 7.050 1.878 1.00 96.31 82 TRP A CA 1
ATOM 633 C C . TRP A 1 82 ? -5.771 7.598 1.015 1.00 96.31 82 TRP A C 1
ATOM 635 O O . TRP A 1 82 ? -6.475 8.520 1.432 1.00 96.31 82 TRP A O 1
ATOM 645 N N . ASN A 1 83 ? -5.970 7.048 -0.183 1.00 96.12 83 ASN A N 1
ATOM 646 C CA . ASN A 1 83 ? -7.090 7.403 -1.051 1.00 96.12 83 ASN A CA 1
ATOM 647 C C . ASN A 1 83 ? -8.362 6.591 -0.782 1.00 96.12 83 ASN A C 1
ATOM 649 O O . ASN A 1 83 ? -9.388 6.886 -1.394 1.00 96.12 83 ASN A O 1
ATOM 653 N N . ASP A 1 84 ? -8.319 5.597 0.106 1.00 96.75 84 ASP A N 1
ATOM 654 C CA . ASP A 1 84 ? -9.503 4.828 0.472 1.00 96.75 84 ASP A CA 1
ATOM 655 C C . ASP A 1 84 ? -10.495 5.682 1.284 1.00 96.75 84 ASP A C 1
ATOM 657 O O . ASP A 1 84 ? -10.128 6.388 2.227 1.00 96.75 84 ASP A O 1
ATOM 661 N N . GLU A 1 85 ? -11.777 5.621 0.917 1.00 95.00 85 GLU A N 1
ATOM 662 C CA . GLU A 1 85 ? -12.825 6.461 1.509 1.00 95.00 85 GLU A CA 1
ATOM 663 C C . GLU A 1 85 ? -13.053 6.161 3.001 1.00 95.00 85 GLU A C 1
ATOM 665 O O . GLU A 1 85 ? -13.341 7.077 3.781 1.00 95.00 85 GLU A O 1
ATOM 670 N N . PHE A 1 86 ? -12.904 4.899 3.425 1.00 95.00 86 PHE A N 1
ATOM 671 C CA . PHE A 1 86 ? -13.069 4.511 4.826 1.00 95.00 86 PHE A CA 1
ATOM 672 C C . PHE A 1 86 ? -11.896 5.017 5.660 1.00 95.00 86 PHE A C 1
ATOM 674 O O . PHE A 1 86 ? -12.112 5.623 6.713 1.00 95.00 86 PHE A O 1
ATOM 681 N N . VAL A 1 87 ? -10.670 4.874 5.148 1.00 95.50 87 VAL A N 1
ATOM 682 C CA . VAL A 1 87 ? -9.457 5.403 5.792 1.00 95.50 87 VAL A CA 1
ATOM 683 C C . VAL A 1 87 ? -9.532 6.927 5.940 1.00 95.50 87 VAL A C 1
ATOM 685 O O . VAL A 1 87 ? -9.320 7.453 7.036 1.00 95.50 87 VAL A O 1
ATOM 688 N N . GLN A 1 88 ? -9.919 7.655 4.888 1.00 95.12 88 GLN A N 1
ATOM 689 C CA . GLN A 1 88 ? -10.097 9.113 4.956 1.00 95.12 88 GLN A CA 1
ATOM 690 C C . GLN A 1 88 ? -11.178 9.525 5.961 1.00 95.12 88 GLN A C 1
ATOM 692 O O . GLN A 1 88 ? -11.009 10.489 6.720 1.00 95.12 88 GLN A O 1
ATOM 697 N N . SER A 1 89 ? -12.294 8.790 5.996 1.00 94.31 89 SER A N 1
ATOM 698 C CA . SER A 1 89 ? -13.354 9.040 6.968 1.00 94.31 89 SER A CA 1
ATOM 699 C C . SER A 1 89 ? -12.911 8.754 8.403 1.00 94.31 89 SER A C 1
ATOM 701 O O . SER A 1 89 ? -13.411 9.422 9.309 1.00 94.31 89 SER A O 1
ATOM 703 N N . TYR A 1 90 ? -12.032 7.776 8.629 1.00 93.12 90 TYR A N 1
ATOM 704 C CA . TYR A 1 90 ? -11.475 7.469 9.946 1.00 93.12 90 TYR A CA 1
ATOM 705 C C . TYR A 1 90 ? -10.554 8.591 10.438 1.00 93.12 90 TYR A C 1
ATOM 707 O O . TYR A 1 90 ? -10.715 9.051 11.562 1.00 93.12 90 TYR A O 1
ATOM 715 N N . GLN A 1 91 ? -9.669 9.106 9.580 1.00 86.25 91 GLN A N 1
ATOM 716 C CA . GLN A 1 91 ? -8.746 10.194 9.936 1.00 86.25 91 GLN A CA 1
ATOM 717 C C . GLN A 1 91 ? -9.423 11.551 10.177 1.00 86.25 91 GLN A C 1
ATOM 719 O O . GLN A 1 91 ? -8.838 12.434 10.799 1.00 86.25 91 GLN A O 1
ATOM 724 N N . SER A 1 92 ? -10.640 11.736 9.662 1.00 84.31 92 SER A N 1
ATOM 725 C CA . SER A 1 92 ? -11.405 12.980 9.811 1.00 84.31 92 SER A CA 1
ATOM 726 C C . SER A 1 92 ? -12.231 13.049 11.106 1.00 84.31 92 SER A C 1
ATOM 728 O O . SER A 1 92 ? -12.919 14.051 11.325 1.00 84.31 92 SER A O 1
ATOM 730 N N . LYS A 1 93 ? -12.227 11.988 11.923 1.00 67.81 93 LYS A N 1
ATOM 731 C CA . LYS A 1 93 ? -12.946 11.895 13.205 1.00 67.81 93 LYS A CA 1
ATOM 732 C C . LYS A 1 93 ? -12.068 12.324 14.374 1.00 67.81 93 LYS A C 1
ATOM 734 O O . LYS A 1 93 ? -12.646 12.927 15.307 1.00 67.81 93 LYS A O 1
#

Sequence (93 aa):
MLYITVPSDGPSKLTFSLFESYDIPAPVSGADAEINNNLILKFEDEEEAVVYATQLENLANELNDKTTTQYLSINDIIVAIWNDEFVQSYQSK

Organism: NCBI:txid1550579

Secondary structure (DSSP, 8-state):
-EEEEE-TTSTT---HHHHHHTTPPPPTT-EEE-TTSPEEEEESSHHHHHHHHHHHHHHHHH-S-TTSHHHHHHHHHHHHHHT-HHHHHHHT-

Radius of gyration: 12.35 Å; Cα contacts (8 Å, |Δi|>4): 134; chains: 1; bounding box: 31×25×27 Å

Nearest PDB structures (foldseek):
  8rxh-assembly1_Sh  TM=4.513E-01  e=3.483E+00  Leishmania major strain Friedlin
  7z0h-assembly1_O  TM=3.303E-01  e=4.481E+00  Saccharomyces cerevisiae S288C
  1x18-assembly1_F  TM=2.748E-01  e=7.901E+00  Thermus thermophilus